Protein AF-A0A2G9SDR6-F1 (afdb_monomer_lite)

InterPro domains:
  IPR016024 Armadillo-type fold [SSF48371] (3-98)
  IPR044978 DnaJ homologue subfamily C, GRV2/DNAJC13 [PTHR36983] (2-134)

Foldseek 3Di:
DVLL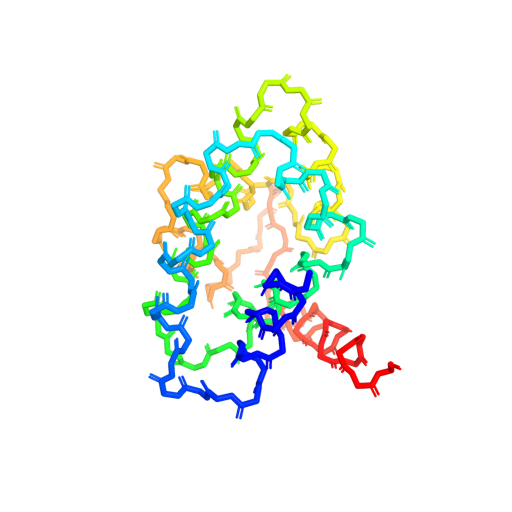VLLVCLVPPVVCLLVSLVVLQVVLVDPVSLVVCVVNVVVLSLLLQQLPDPDLSSNLSSLLSLLSSLPPPPCNVVSLVVVCVQDPSVLNVCSNVHSSVSSVVLVDQDDDPRDHHDPVSSCVSNVVSVVVVVD

Structure (mmCIF, N/CA/C/O backbone):
data_AF-A0A2G9SDR6-F1
#
_entry.id   AF-A0A2G9SDR6-F1
#
loop_
_atom_site.group_PDB
_atom_site.id
_atom_site.type_symbol
_atom_site.label_atom_id
_atom_site.label_alt_id
_atom_site.label_comp_id
_atom_site.label_asym_id
_atom_site.label_entity_id
_atom_site.label_seq_id
_atom_site.pdbx_PDB_ins_code
_atom_site.Cartn_x
_atom_site.Cartn_y
_atom_site.Cartn_z
_atom_site.occupancy
_atom_site.B_iso_or_equiv
_atom_site.auth_seq_id
_atom_site.auth_comp_id
_atom_site.auth_asym_id
_atom_site.auth_atom_id
_atom_site.pdbx_PDB_model_num
ATOM 1 N N . MET A 1 1 ? -17.972 -3.069 13.428 1.00 65.06 1 MET A N 1
ATOM 2 C CA . MET A 1 1 ? -18.818 -3.270 12.228 1.00 65.06 1 MET A CA 1
ATOM 3 C C . MET A 1 1 ? -18.386 -2.363 11.082 1.00 65.06 1 MET A C 1
ATOM 5 O O . MET A 1 1 ? -18.042 -2.897 10.042 1.00 65.06 1 MET A O 1
ATOM 9 N N . VAL A 1 2 ? -18.268 -1.045 11.295 1.00 87.44 2 VAL A N 1
ATOM 10 C CA . VAL A 1 2 ? -17.906 -0.065 10.245 1.00 87.44 2 VAL A CA 1
ATOM 11 C C . VAL A 1 2 ? -16.635 -0.422 9.461 1.00 87.44 2 VAL A C 1
ATOM 13 O O . VAL A 1 2 ? -16.666 -0.436 8.238 1.00 87.44 2 VAL A O 1
ATOM 16 N N . LEU A 1 3 ? -15.533 -0.777 10.135 1.00 91.50 3 LEU A N 1
ATOM 17 C CA . LEU A 1 3 ? -14.265 -1.066 9.452 1.00 91.50 3 LEU A CA 1
ATOM 18 C C . LEU A 1 3 ? -14.352 -2.264 8.495 1.00 91.50 3 LEU A C 1
ATOM 20 O O . LEU A 1 3 ? -13.857 -2.194 7.380 1.00 91.50 3 LEU A O 1
ATOM 24 N N . SER A 1 4 ? -15.027 -3.339 8.905 1.00 91.44 4 SER A N 1
ATOM 25 C CA . SER A 1 4 ? -15.229 -4.520 8.055 1.00 91.44 4 SER A CA 1
ATOM 26 C C . SER A 1 4 ? -16.063 -4.178 6.816 1.00 91.44 4 SER A C 1
ATOM 28 O O . SER A 1 4 ? -15.747 -4.635 5.723 1.00 91.44 4 SER A O 1
ATOM 30 N N . SER A 1 5 ? -17.084 -3.329 6.973 1.00 93.69 5 SER A N 1
ATOM 31 C CA . SER A 1 5 ? -17.889 -2.836 5.852 1.00 93.69 5 SER A CA 1
ATOM 32 C C . SER A 1 5 ? -17.064 -1.981 4.889 1.00 93.69 5 SER A C 1
ATOM 34 O O . SER A 1 5 ? -17.168 -2.173 3.685 1.00 93.69 5 SER A O 1
ATOM 36 N N . LEU A 1 6 ? -16.203 -1.090 5.394 1.00 95.69 6 LEU A N 1
ATOM 37 C CA . LEU A 1 6 ? -15.310 -0.290 4.546 1.00 95.69 6 LEU A CA 1
ATOM 38 C C . LEU A 1 6 ? -14.346 -1.174 3.743 1.00 95.69 6 LEU A C 1
ATOM 40 O O . LEU A 1 6 ? -14.197 -0.973 2.543 1.00 95.69 6 LEU A O 1
ATOM 44 N N . LEU A 1 7 ? -13.740 -2.189 4.367 1.00 94.19 7 LEU A N 1
ATOM 45 C CA . LEU A 1 7 ? -12.862 -3.129 3.659 1.00 94.19 7 LEU A CA 1
ATOM 46 C C . LEU A 1 7 ? -13.624 -3.909 2.578 1.00 94.19 7 LEU A C 1
ATOM 48 O O . LEU A 1 7 ? -13.166 -3.998 1.443 1.00 94.19 7 LEU A O 1
ATOM 52 N N . SER A 1 8 ? -14.831 -4.388 2.886 1.00 92.69 8 SER A N 1
ATOM 53 C CA . SER A 1 8 ? -15.688 -5.056 1.901 1.00 92.69 8 SER A CA 1
ATOM 54 C C . SER A 1 8 ? -16.064 -4.140 0.726 1.00 92.69 8 SER A C 1
ATOM 56 O O . SER A 1 8 ? -16.082 -4.588 -0.423 1.00 92.69 8 SER A O 1
ATOM 58 N N . LEU A 1 9 ? -16.297 -2.845 0.975 1.00 95.06 9 LEU A N 1
ATOM 59 C CA . LEU A 1 9 ? -16.585 -1.858 -0.072 1.00 95.06 9 LEU A CA 1
ATOM 60 C C . LEU A 1 9 ? -15.385 -1.581 -0.990 1.00 95.06 9 LEU A C 1
ATOM 62 O O . LEU A 1 9 ? -15.601 -1.359 -2.179 1.00 95.06 9 LEU A O 1
ATOM 66 N N . LEU A 1 10 ? -14.137 -1.641 -0.494 1.00 93.62 10 LEU A N 1
ATOM 67 C CA . LEU A 1 10 ? -12.944 -1.524 -1.357 1.00 93.62 10 LEU A CA 1
ATOM 68 C C . LEU A 1 10 ? -12.946 -2.579 -2.469 1.00 93.62 10 LEU A C 1
ATOM 70 O O . LEU A 1 10 ? -12.603 -2.286 -3.618 1.00 93.62 10 LEU A O 1
ATOM 74 N N . HIS A 1 11 ? -13.355 -3.799 -2.125 1.00 89.44 11 HIS A N 1
ATOM 75 C CA . HIS A 1 11 ? -13.417 -4.909 -3.064 1.00 89.44 11 HIS A CA 1
ATOM 76 C C . HIS A 1 11 ? -14.670 -4.838 -3.952 1.00 89.44 11 HIS A C 1
ATOM 78 O O . HIS A 1 11 ? -14.558 -4.847 -5.177 1.00 89.44 11 HIS A O 1
ATOM 84 N N . SER A 1 12 ? -15.850 -4.713 -3.338 1.00 91.38 12 SER A N 1
ATOM 85 C CA . SER A 1 12 ? -17.149 -4.883 -4.008 1.00 91.38 12 SER A CA 1
ATOM 86 C C . SER A 1 12 ? -17.652 -3.663 -4.786 1.00 91.38 12 SER A C 1
ATOM 88 O O . SER A 1 12 ? -18.476 -3.830 -5.685 1.00 91.38 12 SER A O 1
ATOM 90 N N . LEU A 1 13 ? -17.175 -2.447 -4.482 1.00 93.69 13 LEU A N 1
ATOM 91 C CA . LEU A 1 13 ? -17.678 -1.214 -5.098 1.00 93.69 13 LEU A CA 1
ATOM 92 C C . LEU A 1 13 ? -16.541 -0.332 -5.647 1.00 93.69 13 LEU A C 1
ATOM 94 O O . LEU A 1 13 ? -16.129 0.639 -5.003 1.00 93.69 13 LEU A O 1
ATOM 98 N N . PRO A 1 14 ? -16.044 -0.617 -6.871 1.00 92.88 14 PRO A N 1
ATOM 99 C CA . PRO A 1 14 ? -14.915 0.097 -7.471 1.00 92.88 14 PRO A CA 1
ATOM 100 C C . PRO A 1 14 ? -15.075 1.620 -7.530 1.00 92.88 14 PRO A C 1
ATOM 102 O O . PRO A 1 14 ? -14.112 2.349 -7.300 1.00 92.88 14 PRO A O 1
ATOM 105 N N . THR A 1 15 ? -16.293 2.105 -7.783 1.00 94.69 15 THR A N 1
ATOM 106 C CA . THR A 1 15 ? -16.610 3.539 -7.888 1.00 94.69 15 THR A CA 1
ATOM 107 C C . THR A 1 15 ? -16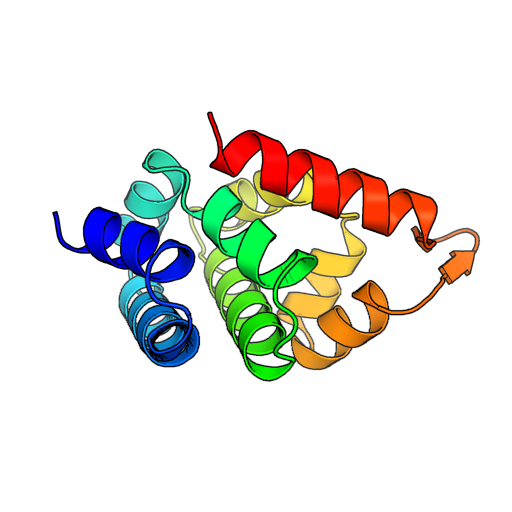.458 4.294 -6.567 1.00 94.69 15 THR A C 1
ATOM 109 O O . THR A 1 15 ? -16.298 5.510 -6.578 1.00 94.69 15 THR A O 1
ATOM 112 N N . SER A 1 16 ? -16.470 3.600 -5.425 1.00 95.62 16 SER A N 1
ATOM 113 C CA . SER A 1 16 ? -16.331 4.209 -4.097 1.00 95.62 16 SER A CA 1
ATOM 114 C C . SER A 1 16 ? -14.939 4.049 -3.485 1.00 95.62 16 SER A C 1
ATOM 116 O O . SER A 1 16 ? -14.707 4.571 -2.396 1.00 95.62 16 SER A O 1
ATOM 118 N N . ARG A 1 17 ? -13.991 3.383 -4.162 1.00 96.44 17 ARG A N 1
ATOM 119 C CA . ARG A 1 17 ? -12.654 3.083 -3.611 1.00 96.44 17 ARG A CA 1
ATOM 120 C C . ARG A 1 17 ? -11.933 4.312 -3.067 1.00 96.44 17 ARG A C 1
ATOM 122 O O . ARG A 1 17 ? -11.461 4.269 -1.938 1.00 96.44 17 ARG A O 1
ATOM 129 N N . GLN A 1 18 ? -11.906 5.417 -3.813 1.00 97.81 18 GLN A N 1
ATOM 130 C CA . GLN A 1 18 ? -11.231 6.642 -3.364 1.00 97.81 18 GLN A CA 1
ATOM 131 C C . GLN A 1 18 ? -11.866 7.230 -2.093 1.00 97.81 18 GLN A C 1
ATOM 133 O O . GLN A 1 18 ? -11.162 7.608 -1.159 1.00 97.81 18 GLN A O 1
ATOM 138 N N . LEU A 1 19 ? -13.203 7.260 -2.019 1.00 97.94 19 LEU A N 1
ATOM 139 C CA . LEU A 1 19 ? -13.926 7.745 -0.839 1.00 97.94 19 LEU A CA 1
ATOM 140 C C . LEU A 1 19 ? -13.677 6.846 0.380 1.00 97.94 19 LEU A C 1
ATOM 142 O O . LEU A 1 19 ? -13.476 7.328 1.498 1.00 97.94 19 LEU A O 1
ATOM 146 N N . VAL A 1 20 ? -13.673 5.531 0.166 1.00 98.06 20 VAL A N 1
ATOM 147 C CA . VAL A 1 20 ? -13.398 4.552 1.218 1.00 98.06 20 VAL A CA 1
ATOM 148 C C . VAL A 1 20 ? -11.957 4.683 1.715 1.00 98.06 20 VAL A C 1
ATOM 150 O O . VAL A 1 20 ? -11.749 4.731 2.925 1.00 98.06 20 VAL A O 1
ATOM 153 N N . LEU A 1 21 ? -10.975 4.818 0.818 1.00 98.38 21 LEU A N 1
ATOM 154 C CA . LEU A 1 21 ? -9.573 5.056 1.179 1.00 98.38 21 LEU A CA 1
ATOM 155 C C . LEU A 1 21 ? -9.402 6.362 1.962 1.00 98.38 21 LEU A C 1
ATOM 157 O O . LEU A 1 21 ? -8.762 6.351 3.011 1.00 98.38 21 LEU A O 1
ATOM 161 N N . ALA A 1 22 ? -10.042 7.455 1.536 1.00 98.19 22 ALA A N 1
ATOM 162 C CA . ALA A 1 22 ? -10.028 8.721 2.273 1.00 98.19 22 ALA A CA 1
ATOM 163 C C . ALA A 1 22 ? -10.623 8.576 3.688 1.00 98.19 22 ALA A C 1
ATOM 165 O O . ALA A 1 22 ? -10.083 9.098 4.667 1.00 98.19 22 ALA A O 1
ATOM 166 N N . THR A 1 23 ? -11.702 7.800 3.820 1.00 97.94 23 THR A N 1
ATOM 167 C CA . THR A 1 23 ? -12.325 7.502 5.118 1.00 97.94 23 THR A CA 1
ATOM 168 C C . THR A 1 23 ? -11.389 6.675 6.004 1.00 97.94 23 THR A C 1
ATOM 170 O O . THR A 1 23 ? -11.182 7.008 7.172 1.00 97.94 23 THR A O 1
ATOM 173 N N . LEU A 1 24 ? -10.768 5.625 5.460 1.00 97.94 24 LEU A N 1
ATOM 174 C CA . LEU A 1 24 ? -9.781 4.809 6.174 1.00 97.94 24 LEU A CA 1
ATOM 175 C C . LEU A 1 24 ? -8.562 5.641 6.598 1.00 97.94 24 LEU A C 1
ATOM 177 O O . LEU A 1 24 ? -8.086 5.504 7.726 1.00 97.94 24 LEU A O 1
ATOM 181 N N . TYR A 1 25 ? -8.097 6.556 5.750 1.00 98.19 25 TYR A N 1
ATOM 182 C CA . TYR A 1 25 ? -7.012 7.483 6.067 1.00 98.19 25 TYR A CA 1
ATOM 183 C C . TYR A 1 25 ? -7.347 8.408 7.241 1.00 98.19 25 TYR A C 1
ATOM 185 O O . TYR A 1 25 ? -6.517 8.621 8.131 1.00 98.19 25 TYR A O 1
ATOM 193 N N . ALA A 1 26 ? -8.573 8.932 7.300 1.00 97.69 26 ALA A N 1
ATOM 194 C CA . ALA A 1 26 ? -9.023 9.721 8.443 1.00 97.69 26 ALA A CA 1
ATOM 195 C C . ALA A 1 26 ? -9.063 8.872 9.729 1.00 97.69 26 ALA A C 1
ATOM 197 O O . ALA A 1 26 ? -8.506 9.268 10.758 1.00 97.69 26 ALA A O 1
ATOM 198 N N . LEU A 1 27 ? -9.652 7.673 9.657 1.00 96.25 27 LEU A N 1
ATOM 199 C CA . LEU A 1 27 ? -9.844 6.770 10.799 1.00 96.25 27 LEU A CA 1
ATOM 200 C C . LEU A 1 27 ? -8.531 6.206 11.369 1.00 96.25 27 LEU A C 1
ATOM 202 O O . LEU A 1 27 ? -8.402 6.036 12.583 1.00 96.25 27 LEU A O 1
ATOM 206 N N . THR A 1 28 ? -7.534 5.949 10.521 1.00 96.38 28 THR A N 1
ATOM 207 C CA . THR A 1 28 ? -6.210 5.444 10.933 1.00 96.38 28 THR A CA 1
ATOM 208 C C . THR A 1 28 ? -5.364 6.478 11.678 1.00 96.38 28 THR A C 1
ATOM 210 O O . THR A 1 28 ? -4.280 6.153 12.143 1.00 96.38 28 THR A O 1
ATOM 213 N N . SER A 1 29 ? -5.873 7.691 11.920 1.00 95.06 29 SER A N 1
ATOM 214 C CA . SER A 1 29 ? -5.282 8.619 12.902 1.00 95.06 29 SER A CA 1
ATOM 215 C C . SER A 1 29 ? -5.340 8.079 14.344 1.00 95.06 29 SER A C 1
ATOM 217 O O . SER A 1 29 ? -4.717 8.637 15.242 1.00 95.06 29 SER A O 1
ATOM 219 N N . SER A 1 30 ? -6.093 6.998 14.584 1.00 96.69 30 SER A N 1
ATOM 220 C CA . SER A 1 30 ? -6.144 6.284 15.858 1.00 96.69 30 SER A CA 1
ATOM 221 C C . SER A 1 30 ? -5.379 4.962 15.792 1.00 96.69 30 SER A C 1
ATOM 223 O O . SER A 1 30 ? -5.772 4.040 15.072 1.00 96.69 30 SER A O 1
ATOM 225 N N . THR A 1 31 ? -4.369 4.795 16.651 1.00 97.44 31 THR A N 1
ATOM 226 C CA . THR A 1 31 ? -3.642 3.524 16.815 1.00 97.44 31 THR A CA 1
ATOM 227 C C . THR A 1 31 ? -4.577 2.343 17.101 1.00 97.44 31 THR A C 1
ATOM 229 O O . THR A 1 31 ? -4.324 1.221 16.663 1.00 97.44 31 THR A O 1
ATOM 232 N N . LYS A 1 32 ? -5.684 2.565 17.828 1.00 96.88 32 LYS A N 1
ATOM 233 C CA . LYS A 1 32 ? -6.674 1.512 18.114 1.00 96.88 32 LYS A CA 1
ATOM 234 C C . LYS A 1 32 ? -7.329 1.008 16.826 1.00 96.88 32 LYS A C 1
ATOM 236 O O . LYS A 1 32 ? -7.478 -0.200 16.665 1.00 96.88 32 LYS A O 1
ATOM 241 N N . ILE A 1 33 ? -7.660 1.918 15.908 1.00 97.06 33 ILE A N 1
ATOM 242 C CA . ILE A 1 33 ? -8.209 1.563 14.597 1.00 97.06 33 ILE A CA 1
ATOM 243 C C . ILE A 1 33 ? -7.171 0.827 13.755 1.00 97.06 33 ILE A C 1
ATOM 245 O O . ILE A 1 33 ? -7.512 -0.186 13.156 1.00 97.06 33 ILE A O 1
ATOM 249 N N . ILE A 1 34 ? -5.905 1.259 13.758 1.00 97.88 34 ILE A N 1
ATOM 250 C CA . ILE A 1 34 ? -4.831 0.537 13.054 1.00 97.88 34 ILE A CA 1
ATOM 251 C C . ILE A 1 34 ? -4.723 -0.904 13.576 1.00 97.88 34 ILE A C 1
ATOM 253 O O . ILE A 1 34 ? -4.686 -1.843 12.782 1.00 97.88 34 ILE A O 1
ATOM 257 N N . LYS A 1 35 ? -4.735 -1.114 14.902 1.00 97.06 35 LYS A N 1
ATOM 258 C CA . LYS A 1 35 ? -4.725 -2.464 15.501 1.00 97.06 35 LYS A CA 1
ATOM 259 C C . LYS A 1 35 ? -5.913 -3.310 15.043 1.00 97.06 35 LYS A C 1
ATOM 261 O O . LYS A 1 35 ? -5.720 -4.470 14.689 1.00 97.06 35 LYS A O 1
ATOM 266 N N . GLU A 1 36 ? -7.119 -2.744 15.054 1.00 96.75 36 GLU A N 1
ATOM 267 C CA . GLU A 1 36 ? -8.325 -3.444 14.599 1.00 96.75 36 GLU A CA 1
ATOM 268 C C . GLU A 1 36 ? -8.249 -3.775 13.100 1.00 96.75 36 GLU A C 1
ATOM 270 O O . GLU A 1 36 ? -8.568 -4.894 12.709 1.00 96.75 36 GLU A O 1
ATOM 275 N N . ALA A 1 37 ? -7.772 -2.843 12.270 1.00 96.44 37 ALA A N 1
ATOM 276 C CA . ALA A 1 37 ? -7.583 -3.037 10.833 1.00 96.44 37 ALA A CA 1
ATOM 277 C C . ALA A 1 37 ? -6.621 -4.193 10.550 1.00 96.44 37 ALA A C 1
ATOM 279 O O . ALA A 1 37 ? -6.935 -5.089 9.768 1.00 96.44 37 ALA A O 1
ATOM 280 N N . MET A 1 38 ? -5.485 -4.218 11.250 1.00 96.12 38 MET A N 1
ATOM 281 C CA . MET A 1 38 ? -4.507 -5.303 11.166 1.00 96.12 38 MET A CA 1
ATOM 282 C C . MET A 1 38 ? -5.122 -6.655 11.539 1.00 96.12 38 MET A C 1
ATOM 284 O O . MET A 1 38 ? -4.908 -7.637 10.835 1.00 96.12 38 MET A O 1
ATOM 288 N N . ALA A 1 39 ? -5.911 -6.710 12.617 1.00 95.38 39 ALA A N 1
ATOM 289 C CA . ALA A 1 39 ? -6.585 -7.936 13.050 1.00 95.38 39 ALA A CA 1
ATOM 290 C C . ALA A 1 39 ? -7.654 -8.426 12.057 1.00 95.38 39 ALA A C 1
ATOM 292 O O . ALA A 1 39 ? -7.990 -9.605 12.055 1.00 95.38 39 ALA A O 1
ATOM 293 N N . LYS A 1 40 ? -8.174 -7.533 11.210 1.00 94.19 40 LYS A N 1
ATOM 294 C CA . LYS A 1 40 ? -9.189 -7.823 10.187 1.00 94.19 40 LYS A CA 1
ATOM 295 C C . LYS A 1 40 ? -8.614 -8.071 8.794 1.00 94.19 40 LYS A C 1
ATOM 297 O O . LYS A 1 40 ? -9.370 -8.093 7.830 1.00 94.19 40 LYS A O 1
ATOM 302 N N . GLY A 1 41 ? -7.294 -8.204 8.672 1.00 93.62 41 GLY A N 1
ATOM 303 C CA . GLY A 1 41 ? -6.646 -8.454 7.384 1.00 93.62 41 GLY A CA 1
ATOM 304 C C . GLY A 1 41 ? -6.649 -7.251 6.437 1.00 93.62 41 GLY A C 1
ATOM 305 O O . GLY A 1 41 ? -6.435 -7.430 5.243 1.00 93.62 41 GLY A O 1
ATOM 306 N N . ALA A 1 42 ? -6.844 -6.023 6.938 1.00 96.44 42 ALA A N 1
ATOM 307 C CA . ALA A 1 42 ? -6.944 -4.821 6.102 1.00 96.44 42 ALA A CA 1
ATOM 308 C C . ALA A 1 42 ? -5.761 -4.636 5.140 1.00 96.44 42 ALA A C 1
ATOM 310 O O . ALA A 1 42 ? -5.947 -4.121 4.044 1.00 96.44 42 ALA A O 1
ATOM 311 N N . LEU A 1 43 ? -4.553 -5.068 5.523 1.00 97.12 43 LEU A N 1
ATOM 312 C CA . LEU A 1 43 ? -3.385 -4.948 4.652 1.00 97.12 43 LEU A CA 1
ATOM 313 C C . LEU A 1 43 ? -3.526 -5.733 3.348 1.00 97.12 43 LEU A C 1
ATOM 315 O O . LEU A 1 43 ? -2.993 -5.270 2.355 1.00 97.12 43 LEU A O 1
ATOM 319 N N . ILE A 1 44 ? -4.244 -6.860 3.319 1.00 96.44 44 ILE A N 1
ATOM 320 C CA . ILE A 1 44 ? -4.442 -7.628 2.079 1.00 96.44 44 ILE A CA 1
ATOM 321 C C . ILE A 1 44 ? -5.354 -6.857 1.119 1.00 96.44 44 ILE A C 1
ATOM 323 O O . ILE A 1 44 ? -5.002 -6.671 -0.041 1.00 96.44 44 ILE A O 1
ATOM 327 N N . TYR A 1 45 ? -6.450 -6.287 1.632 1.00 96.81 45 TYR A N 1
ATOM 328 C CA . TYR A 1 45 ? -7.340 -5.412 0.860 1.00 96.81 45 TYR A CA 1
ATOM 329 C C . TYR A 1 45 ? -6.587 -4.211 0.282 1.00 96.81 45 TYR A C 1
ATOM 331 O O . TYR A 1 45 ? -6.758 -3.861 -0.882 1.00 96.81 45 TYR A O 1
ATOM 339 N N . LEU A 1 46 ? -5.747 -3.570 1.096 1.00 98.00 46 LEU A N 1
ATOM 340 C CA . LEU A 1 46 ? -4.951 -2.427 0.658 1.00 98.00 46 LEU A CA 1
ATOM 341 C C . LEU A 1 46 ? -3.839 -2.849 -0.313 1.00 98.00 46 LEU A C 1
ATOM 34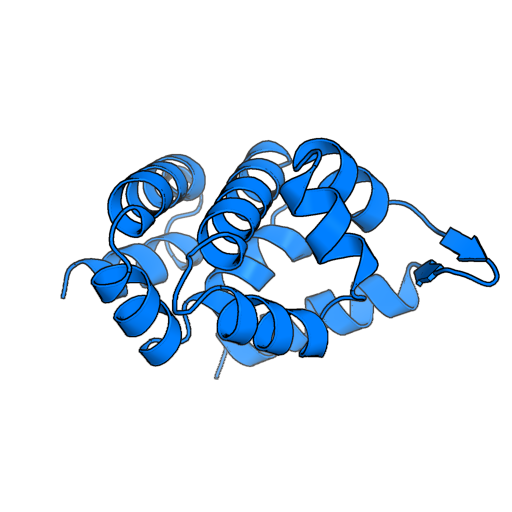3 O O . LEU A 1 46 ? -3.606 -2.169 -1.304 1.00 98.00 46 LEU A O 1
ATOM 347 N N . LEU A 1 47 ? -3.177 -3.986 -0.099 1.00 98.06 47 LEU A N 1
ATOM 348 C CA . LEU A 1 47 ? -2.182 -4.498 -1.043 1.00 98.06 47 LEU A CA 1
ATOM 349 C C . LEU A 1 47 ? -2.823 -4.776 -2.404 1.00 98.06 47 LEU A C 1
ATOM 351 O O . LEU A 1 47 ? -2.224 -4.439 -3.419 1.00 98.06 47 LEU A O 1
ATOM 355 N N . ASP A 1 48 ? -4.056 -5.290 -2.443 1.00 97.50 48 ASP A N 1
ATOM 356 C CA . ASP A 1 48 ? -4.796 -5.439 -3.697 1.00 97.50 48 ASP A CA 1
ATOM 357 C C . ASP A 1 48 ? -5.060 -4.063 -4.335 1.00 97.50 48 ASP A C 1
ATOM 359 O O . ASP A 1 48 ? -4.781 -3.842 -5.509 1.00 97.50 48 ASP A O 1
ATOM 363 N N . MET A 1 49 ? -5.482 -3.055 -3.570 1.00 97.88 49 MET A N 1
ATOM 364 C CA . MET A 1 49 ? -5.654 -1.710 -4.140 1.00 97.88 49 MET A CA 1
ATOM 365 C C . MET A 1 49 ? -4.347 -1.126 -4.703 1.00 97.88 49 MET A C 1
ATOM 367 O O . MET A 1 49 ? -4.373 -0.498 -5.760 1.00 97.88 49 MET A O 1
ATOM 371 N N . PHE A 1 50 ? -3.205 -1.357 -4.054 1.00 98.38 50 PHE A N 1
ATOM 372 C CA . PHE A 1 50 ? -1.906 -0.869 -4.519 1.00 98.38 50 PHE A CA 1
ATOM 373 C C . PHE A 1 50 ? -1.390 -1.641 -5.746 1.00 98.38 50 PHE A C 1
ATOM 375 O O . PHE A 1 50 ? -1.077 -1.041 -6.777 1.00 98.38 50 PHE A O 1
ATOM 382 N N . CYS A 1 51 ? -1.344 -2.973 -5.674 1.00 97.38 51 CYS A N 1
ATOM 383 C CA . CYS A 1 51 ? -0.760 -3.819 -6.716 1.00 97.38 51 CYS A CA 1
ATOM 384 C C . CYS A 1 51 ? -1.666 -3.964 -7.944 1.00 97.38 51 CYS A C 1
ATOM 386 O O . CYS A 1 51 ? -1.189 -4.027 -9.077 1.00 97.38 51 CYS A O 1
ATOM 388 N N . ASN A 1 52 ? -2.981 -3.967 -7.737 1.00 96.56 52 ASN A N 1
ATOM 389 C CA . ASN A 1 52 ? -3.934 -4.524 -8.690 1.00 96.56 52 ASN A CA 1
ATOM 390 C C . ASN A 1 52 ? -4.982 -3.531 -9.216 1.00 96.56 52 ASN A C 1
ATOM 392 O O . ASN A 1 52 ? -5.664 -3.840 -10.196 1.00 96.56 52 ASN A O 1
ATOM 396 N N . SER A 1 53 ? -5.127 -2.348 -8.614 1.00 96.19 53 SER A N 1
ATOM 397 C CA . SER A 1 53 ? -6.027 -1.311 -9.136 1.00 96.19 53 SER A CA 1
ATOM 398 C C . SER A 1 53 ? -5.508 -0.738 -10.450 1.00 96.19 53 SER A C 1
ATOM 400 O O . SER A 1 53 ? -4.391 -0.258 -10.503 1.00 96.19 53 SER A O 1
ATOM 402 N N . THR A 1 54 ? -6.333 -0.647 -11.490 1.00 93.12 54 THR A N 1
ATOM 403 C CA . THR A 1 54 ? -5.958 0.051 -12.736 1.00 93.12 54 THR A CA 1
ATOM 404 C C . THR A 1 54 ? -6.019 1.577 -12.625 1.00 93.12 54 THR A C 1
ATOM 406 O O . THR A 1 54 ? -5.585 2.273 -13.538 1.00 93.12 54 THR A O 1
ATOM 409 N N . HIS A 1 55 ? -6.555 2.115 -11.525 1.00 95.38 55 HIS A N 1
ATOM 410 C CA . HIS A 1 55 ? -6.701 3.552 -11.320 1.00 95.38 55 HIS A CA 1
ATOM 411 C C . HIS A 1 55 ? -5.501 4.114 -10.530 1.00 95.38 55 HIS A C 1
ATOM 413 O O . HIS A 1 55 ? -5.391 3.797 -9.340 1.00 95.38 55 HIS A O 1
ATOM 419 N N . PRO A 1 56 ? -4.669 5.007 -11.110 1.00 93.62 56 PRO A N 1
ATOM 420 C CA . PRO A 1 56 ? -3.456 5.522 -10.460 1.00 93.62 56 PRO A CA 1
ATOM 421 C C . PRO A 1 56 ? -3.725 6.164 -9.095 1.00 93.62 56 PRO A C 1
ATOM 423 O O . PRO A 1 56 ? -3.131 5.769 -8.099 1.00 93.62 56 PRO A O 1
ATOM 426 N N . GLN A 1 57 ? -4.732 7.043 -9.013 1.00 96.38 57 GLN A N 1
ATOM 427 C CA . GLN A 1 57 ? -5.123 7.694 -7.754 1.00 96.38 57 GLN A CA 1
ATOM 428 C C . GLN A 1 57 ? -5.439 6.715 -6.612 1.00 96.38 57 GLN A C 1
ATOM 430 O O . GLN A 1 57 ? -5.112 6.987 -5.462 1.00 96.38 57 GLN A O 1
ATOM 435 N N . VAL A 1 58 ? -6.062 5.569 -6.911 1.00 98.19 58 VAL A N 1
ATOM 436 C CA . VAL A 1 58 ? -6.364 4.545 -5.897 1.00 98.19 58 VAL A CA 1
ATOM 437 C C . VAL A 1 58 ? -5.068 3.934 -5.364 1.00 98.19 58 VAL A C 1
ATOM 439 O O . VAL A 1 58 ? -4.951 3.733 -4.155 1.00 98.19 58 VAL A O 1
ATOM 442 N N . ARG A 1 59 ? -4.074 3.688 -6.231 1.00 98.19 59 ARG A N 1
ATOM 443 C CA . ARG A 1 59 ? -2.757 3.199 -5.799 1.00 98.19 59 ARG A CA 1
ATOM 444 C C . ARG A 1 59 ? -2.055 4.237 -4.921 1.00 98.19 59 ARG A C 1
ATOM 446 O O . ARG A 1 59 ? -1.616 3.890 -3.828 1.00 98.19 59 ARG A O 1
ATOM 453 N N . THR A 1 60 ? -2.031 5.504 -5.340 1.00 98.31 60 THR A N 1
ATOM 454 C CA . THR A 1 60 ? -1.384 6.599 -4.596 1.00 98.31 60 THR A CA 1
ATOM 455 C C . THR A 1 60 ? -2.019 6.812 -3.221 1.00 98.31 60 THR A C 1
ATOM 457 O O . THR A 1 60 ? -1.314 6.804 -2.216 1.00 98.31 60 THR A O 1
ATOM 460 N N . GLN A 1 61 ? -3.351 6.883 -3.131 1.00 98.62 61 GLN A N 1
ATOM 461 C CA . GLN A 1 61 ? -4.056 6.992 -1.842 1.00 98.62 61 GLN A CA 1
ATOM 462 C C . GLN A 1 61 ? -3.816 5.782 -0.933 1.00 98.62 61 GLN A C 1
ATOM 464 O O . GLN A 1 61 ? -3.803 5.893 0.294 1.00 98.62 61 GLN A O 1
ATOM 469 N N . THR A 1 62 ? -3.622 4.604 -1.524 1.00 98.69 62 THR A N 1
ATOM 470 C CA . THR A 1 62 ? -3.283 3.413 -0.750 1.00 98.69 62 THR A CA 1
ATOM 471 C C . THR A 1 62 ? -1.852 3.479 -0.213 1.00 98.69 62 THR A C 1
ATOM 473 O O . THR A 1 62 ? -1.627 3.152 0.952 1.00 98.69 62 THR A O 1
ATOM 476 N N . ALA A 1 63 ? -0.900 3.967 -1.012 1.00 98.69 63 ALA A N 1
ATOM 477 C CA . ALA A 1 63 ? 0.466 4.238 -0.568 1.00 98.69 63 ALA A CA 1
ATOM 478 C C . ALA A 1 63 ? 0.511 5.288 0.559 1.00 98.69 63 ALA A C 1
ATOM 480 O O . ALA A 1 63 ? 1.199 5.079 1.558 1.00 98.69 63 ALA A O 1
ATOM 481 N N . GLU A 1 64 ? -0.284 6.360 0.467 1.00 98.56 64 GLU A N 1
ATOM 482 C CA . GLU A 1 64 ? -0.458 7.353 1.541 1.00 98.56 64 GLU A CA 1
ATOM 483 C C . GLU A 1 64 ? -0.977 6.710 2.834 1.00 98.56 64 GLU A C 1
ATOM 485 O O . GLU A 1 64 ? -0.485 6.982 3.934 1.00 98.56 64 GLU A O 1
ATOM 490 N N . LEU A 1 65 ? -1.965 5.821 2.714 1.00 98.62 65 LEU A N 1
ATOM 491 C CA . LEU A 1 65 ? -2.509 5.090 3.852 1.00 98.62 65 LEU A CA 1
ATOM 492 C C . LEU A 1 65 ? -1.464 4.163 4.485 1.00 98.62 65 LEU A C 1
ATOM 494 O O . LEU A 1 65 ? -1.346 4.132 5.712 1.00 98.62 65 LEU A O 1
ATOM 498 N N . PHE A 1 66 ? -0.660 3.460 3.683 1.00 98.62 66 PHE A N 1
ATOM 499 C CA . PHE A 1 66 ? 0.455 2.667 4.198 1.00 98.62 66 PHE A CA 1
ATOM 500 C C . PHE A 1 66 ? 1.481 3.531 4.924 1.00 98.62 66 PHE A C 1
ATOM 502 O O . PHE A 1 66 ? 1.827 3.211 6.061 1.00 98.62 66 PHE A O 1
ATOM 509 N N . ALA A 1 67 ? 1.909 4.646 4.332 1.00 98.44 67 ALA A N 1
ATOM 510 C CA . ALA A 1 67 ? 2.834 5.590 4.955 1.00 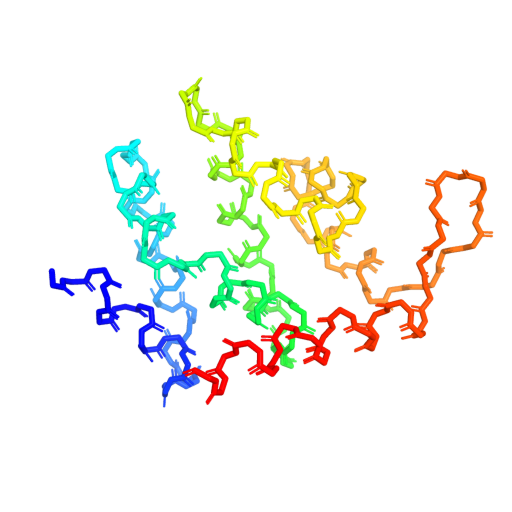98.44 67 ALA A CA 1
ATOM 511 C C . ALA A 1 67 ? 2.336 6.052 6.332 1.00 98.44 67 ALA A C 1
ATOM 513 O O . ALA A 1 67 ? 3.066 6.005 7.328 1.00 98.44 67 ALA A O 1
ATOM 514 N N . LYS A 1 68 ? 1.054 6.417 6.422 1.00 98.25 68 LYS A N 1
ATOM 515 C CA . LYS A 1 68 ? 0.416 6.805 7.683 1.00 98.25 68 LYS A CA 1
ATOM 516 C C . LYS A 1 68 ? 0.386 5.671 8.708 1.00 98.25 68 LYS A C 1
ATOM 518 O O . LYS A 1 68 ? 0.661 5.895 9.883 1.00 98.25 68 LYS A O 1
ATOM 523 N N . MET A 1 69 ? 0.075 4.447 8.287 1.00 98.38 69 MET A N 1
ATOM 524 C CA . MET A 1 69 ? 0.044 3.299 9.196 1.00 98.38 69 MET A CA 1
ATOM 525 C C . MET A 1 69 ? 1.447 2.891 9.670 1.00 98.38 69 MET A C 1
ATOM 527 O O . MET A 1 69 ? 1.608 2.538 10.835 1.00 98.38 69 MET A O 1
ATOM 531 N N . ILE A 1 70 ? 2.461 2.956 8.800 1.00 98.06 70 ILE A N 1
ATOM 532 C CA . ILE A 1 70 ? 3.869 2.642 9.107 1.00 98.06 70 ILE A CA 1
ATOM 533 C C . ILE A 1 70 ? 4.478 3.667 10.075 1.00 98.06 70 ILE A C 1
ATOM 535 O O . ILE A 1 70 ? 5.353 3.317 10.865 1.00 98.06 70 ILE A O 1
ATOM 539 N N . THR A 1 71 ? 4.017 4.918 10.040 1.00 97.31 71 THR A N 1
ATOM 540 C CA . THR A 1 71 ? 4.503 5.995 10.919 1.00 97.31 71 THR A CA 1
ATOM 541 C C . THR A 1 71 ? 3.818 6.030 12.290 1.00 97.31 71 THR A C 1
ATOM 543 O O . THR A 1 71 ? 4.221 6.810 13.156 1.0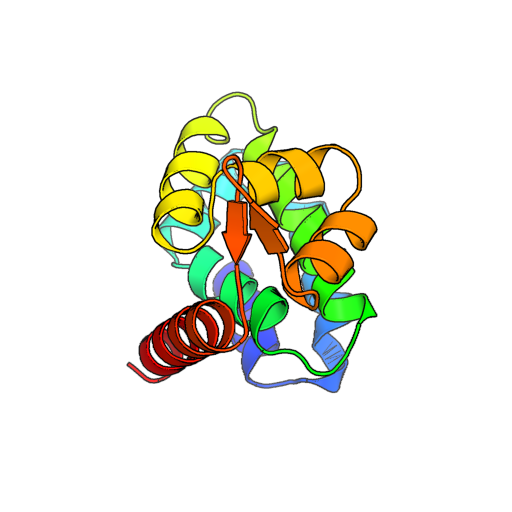0 97.31 71 THR A O 1
ATOM 546 N N . ASP A 1 72 ? 2.829 5.161 12.544 1.00 98.06 72 ASP A N 1
ATOM 547 C CA . ASP A 1 72 ? 2.239 5.015 13.877 1.00 98.06 72 ASP A CA 1
ATOM 548 C C . ASP A 1 72 ? 3.290 4.558 14.903 1.00 98.06 72 ASP A C 1
ATOM 550 O O . ASP A 1 72 ? 3.976 3.550 14.726 1.00 98.06 72 ASP A O 1
ATOM 554 N N . LYS A 1 73 ? 3.382 5.277 16.027 1.00 96.75 73 LYS A N 1
ATOM 555 C CA . LYS A 1 73 ? 4.441 5.083 17.031 1.00 96.75 73 LYS A CA 1
ATOM 556 C C . LYS A 1 73 ? 4.451 3.699 17.681 1.00 96.75 73 LYS A C 1
ATOM 558 O O . LYS A 1 73 ? 5.501 3.261 18.141 1.00 96.75 73 LYS A O 1
ATOM 563 N N . LEU A 1 74 ? 3.298 3.038 17.791 1.00 96.81 74 LEU A N 1
ATOM 564 C CA . LEU A 1 74 ? 3.171 1.784 18.538 1.00 96.81 74 LEU A CA 1
ATOM 565 C C . LEU A 1 74 ? 3.086 0.569 17.617 1.00 96.81 74 LEU A C 1
ATOM 567 O O . LEU A 1 74 ? 3.567 -0.505 17.969 1.00 96.81 74 LEU A O 1
ATOM 571 N N . ILE A 1 75 ? 2.431 0.714 16.467 1.00 97.38 75 ILE A N 1
ATOM 572 C CA . ILE A 1 75 ? 2.071 -0.401 15.585 1.00 97.38 75 ILE A CA 1
ATOM 573 C C . ILE A 1 75 ? 2.724 -0.278 14.214 1.00 97.38 75 ILE A C 1
ATOM 575 O O . ILE A 1 75 ? 2.824 -1.286 13.517 1.00 97.38 75 ILE A O 1
ATOM 579 N N . GLY A 1 76 ? 3.274 0.886 13.873 1.00 97.88 76 GLY A N 1
ATOM 580 C CA . GLY A 1 76 ? 4.006 1.129 12.635 1.00 97.88 76 GLY A CA 1
ATOM 581 C C . GLY A 1 76 ? 5.085 0.092 12.317 1.00 97.88 76 GLY A C 1
ATOM 582 O O . GLY A 1 76 ? 5.042 -0.486 11.228 1.00 97.88 76 GLY A O 1
ATOM 583 N N . PRO A 1 77 ? 5.976 -0.277 13.262 1.00 97.88 77 PRO A N 1
ATOM 584 C CA . PRO A 1 77 ? 6.959 -1.337 13.029 1.00 97.88 77 PRO A CA 1
ATOM 585 C C . PRO A 1 77 ? 6.324 -2.682 12.644 1.00 97.88 77 PRO A C 1
ATOM 587 O O . PRO A 1 77 ? 6.821 -3.380 11.761 1.00 97.88 77 PRO A O 1
ATOM 590 N N . LYS A 1 78 ? 5.183 -3.033 13.253 1.00 97.94 78 LYS A N 1
ATOM 591 C CA . LYS A 1 78 ? 4.445 -4.266 12.939 1.00 97.94 78 LYS A CA 1
ATOM 592 C C . LYS A 1 78 ? 3.786 -4.198 11.559 1.00 97.94 78 LYS A C 1
ATOM 594 O O . LYS A 1 78 ? 3.793 -5.201 10.849 1.00 97.94 78 LYS A O 1
ATOM 599 N N . VAL A 1 79 ? 3.238 -3.041 11.178 1.00 98.44 79 VAL A N 1
ATOM 600 C CA . VAL A 1 79 ? 2.690 -2.803 9.830 1.00 98.44 79 VAL A CA 1
ATOM 601 C C . VAL A 1 79 ? 3.796 -2.956 8.786 1.00 98.44 79 VAL A C 1
ATOM 603 O O . VAL A 1 79 ? 3.627 -3.717 7.838 1.00 98.44 79 VAL A O 1
ATOM 606 N N . ARG A 1 80 ? 4.954 -2.315 9.001 1.00 98.25 80 ARG A N 1
ATOM 607 C CA . ARG A 1 80 ? 6.107 -2.384 8.090 1.00 98.25 80 ARG A CA 1
ATOM 608 C C . ARG A 1 80 ? 6.568 -3.823 7.876 1.00 98.25 80 ARG A C 1
ATOM 610 O O . ARG A 1 80 ? 6.677 -4.258 6.737 1.00 98.25 80 ARG A O 1
ATOM 617 N N . ILE A 1 81 ? 6.776 -4.581 8.956 1.00 98.25 81 ILE A N 1
ATOM 618 C CA . ILE A 1 81 ? 7.184 -5.994 8.871 1.00 98.25 81 ILE A CA 1
ATOM 619 C C . ILE A 1 81 ? 6.148 -6.824 8.104 1.00 98.25 81 ILE A C 1
ATOM 621 O O . ILE A 1 81 ? 6.524 -7.703 7.336 1.00 98.25 81 ILE A O 1
ATOM 625 N N . ALA A 1 82 ? 4.852 -6.563 8.297 1.00 98.12 82 ALA A N 1
ATOM 626 C CA . ALA A 1 82 ? 3.802 -7.278 7.579 1.00 98.12 82 ALA A CA 1
ATOM 627 C C . ALA A 1 82 ? 3.819 -6.976 6.072 1.00 98.12 82 ALA A C 1
ATOM 629 O O . ALA A 1 82 ? 3.737 -7.909 5.279 1.00 98.12 82 ALA A O 1
ATOM 630 N N . LEU A 1 83 ? 3.987 -5.710 5.678 1.00 98.25 83 LEU A N 1
ATOM 631 C CA . LEU A 1 83 ? 4.090 -5.308 4.269 1.00 98.25 83 LEU A CA 1
ATOM 632 C C . LEU A 1 83 ? 5.371 -5.824 3.605 1.00 98.25 83 LEU A C 1
ATOM 634 O O . LEU A 1 83 ? 5.340 -6.234 2.447 1.00 98.25 83 LEU A O 1
ATOM 638 N N . MET A 1 84 ? 6.475 -5.892 4.353 1.00 97.88 84 MET A N 1
ATOM 639 C CA . MET A 1 84 ? 7.753 -6.427 3.868 1.00 97.88 84 MET A CA 1
ATOM 640 C C . MET A 1 84 ? 7.720 -7.921 3.518 1.00 97.88 84 MET A C 1
ATOM 642 O O . MET A 1 84 ? 8.654 -8.426 2.903 1.00 97.88 84 MET A O 1
ATOM 646 N N . LYS A 1 85 ? 6.652 -8.638 3.886 1.00 96.94 85 LYS A N 1
ATOM 647 C CA . LYS A 1 85 ? 6.418 -10.011 3.415 1.00 96.94 85 LYS A CA 1
ATOM 648 C C . LYS A 1 85 ? 5.979 -10.070 1.950 1.00 96.94 85 LYS A C 1
ATOM 650 O O . LYS A 1 85 ? 6.068 -11.135 1.352 1.00 96.94 85 LYS A O 1
ATOM 655 N N . PHE A 1 86 ? 5.503 -8.953 1.398 1.00 97.62 86 PHE A N 1
ATOM 656 C CA . PHE A 1 86 ? 4.978 -8.848 0.035 1.00 97.62 86 PHE A CA 1
ATOM 657 C C . PHE A 1 86 ? 5.837 -7.949 -0.852 1.00 97.62 86 PHE A C 1
ATOM 659 O O . PHE A 1 86 ? 6.033 -8.252 -2.023 1.00 97.62 86 PHE A O 1
ATOM 666 N N . LEU A 1 87 ? 6.354 -6.850 -0.304 1.00 97.44 87 LEU A N 1
ATOM 667 C CA . LEU A 1 87 ? 7.095 -5.837 -1.052 1.00 97.44 87 LEU A CA 1
ATOM 668 C C . LEU A 1 87 ? 8.484 -5.609 -0.433 1.00 97.44 87 LEU A C 1
ATOM 670 O O . LEU A 1 87 ? 8.601 -5.579 0.793 1.00 97.44 87 LEU A O 1
ATOM 674 N N . PRO A 1 88 ? 9.539 -5.390 -1.239 1.00 97.06 88 PRO A N 1
ATOM 675 C CA . PRO A 1 88 ? 10.852 -4.980 -0.741 1.00 97.06 88 PRO A CA 1
ATOM 676 C C . PRO A 1 88 ? 10.793 -3.755 0.185 1.00 97.06 88 PRO A C 1
ATOM 678 O O . PRO A 1 88 ? 9.962 -2.866 0.010 1.00 97.06 88 PRO A O 1
ATOM 681 N N . GLY A 1 89 ? 11.714 -3.670 1.152 1.00 95.94 89 GLY A N 1
ATOM 682 C CA . GLY A 1 89 ? 11.740 -2.585 2.146 1.00 95.94 89 GLY A CA 1
ATOM 683 C C . GLY A 1 89 ? 11.782 -1.176 1.540 1.00 95.94 89 GLY A C 1
ATOM 684 O O . GLY A 1 89 ? 11.139 -0.279 2.080 1.00 95.94 89 GLY A O 1
ATOM 685 N N . VAL A 1 90 ? 12.436 -1.027 0.381 1.00 95.62 90 VAL A N 1
ATOM 686 C CA . VAL A 1 90 ? 12.521 0.221 -0.399 1.00 95.62 90 VAL A CA 1
ATOM 687 C C . VAL A 1 90 ? 11.139 0.816 -0.685 1.00 95.62 90 VAL A C 1
ATOM 689 O O . VAL A 1 90 ? 10.983 2.031 -0.649 1.00 95.62 90 VAL A O 1
ATOM 692 N N . PHE A 1 91 ? 10.109 -0.014 -0.886 1.00 97.38 91 PHE A N 1
ATOM 693 C CA . PHE A 1 91 ? 8.743 0.477 -1.083 1.00 97.38 91 PHE A CA 1
ATOM 694 C C . PHE A 1 91 ? 8.191 1.182 0.151 1.00 97.38 91 PHE A C 1
ATOM 696 O O . PHE A 1 91 ? 7.507 2.185 0.010 1.00 97.38 91 PHE A O 1
ATOM 703 N N . MET A 1 92 ? 8.496 0.700 1.357 1.00 97.12 92 MET A N 1
ATOM 704 C CA . MET A 1 92 ? 8.009 1.323 2.594 1.00 97.12 92 MET A CA 1
ATOM 705 C C . MET A 1 92 ? 8.629 2.701 2.796 1.00 97.12 92 MET A C 1
ATOM 707 O O . MET A 1 92 ? 7.963 3.622 3.265 1.00 97.12 92 MET A O 1
ATOM 711 N N . ASP A 1 93 ? 9.904 2.821 2.438 1.00 96.19 93 ASP A N 1
ATOM 712 C CA . ASP A 1 93 ? 10.650 4.067 2.542 1.00 96.19 93 ASP A CA 1
ATOM 713 C C . ASP A 1 93 ? 10.161 5.051 1.463 1.00 96.19 93 ASP A C 1
ATOM 715 O O . ASP A 1 93 ? 9.790 6.177 1.788 1.00 96.19 93 ASP A O 1
ATOM 719 N N . ALA A 1 94 ? 9.985 4.583 0.221 1.00 97.00 94 ALA A N 1
ATOM 720 C CA . ALA A 1 94 ? 9.386 5.365 -0.857 1.00 97.00 94 ALA A CA 1
ATOM 721 C C . ALA A 1 94 ? 7.960 5.828 -0.524 1.00 97.00 94 ALA A C 1
ATOM 723 O O . ALA A 1 94 ? 7.656 6.997 -0.708 1.00 97.00 94 ALA A O 1
ATOM 724 N N . MET A 1 95 ? 7.091 4.961 0.010 1.00 97.62 95 MET A N 1
ATOM 725 C CA . MET A 1 95 ? 5.727 5.334 0.411 1.00 97.62 95 MET A CA 1
ATOM 726 C C . MET A 1 95 ? 5.733 6.429 1.478 1.00 97.62 95 MET A C 1
ATOM 728 O O . MET A 1 95 ? 4.933 7.357 1.408 1.00 97.62 95 MET A O 1
ATOM 732 N N . ARG A 1 96 ? 6.625 6.326 2.470 1.00 96.62 96 ARG A N 1
ATOM 733 C CA . ARG A 1 96 ? 6.744 7.319 3.543 1.00 96.62 96 ARG A CA 1
ATOM 734 C C . ARG A 1 96 ? 7.206 8.677 3.018 1.00 96.62 96 ARG A C 1
ATOM 736 O O . ARG A 1 96 ? 6.712 9.695 3.496 1.00 96.62 96 ARG A O 1
ATOM 743 N N . ASP A 1 97 ? 8.148 8.675 2.083 1.00 97.00 97 ASP A N 1
ATOM 744 C CA . ASP A 1 97 ? 8.801 9.893 1.611 1.00 97.00 97 ASP A CA 1
ATOM 745 C C . ASP A 1 97 ? 8.005 10.550 0.461 1.00 97.00 97 ASP A C 1
ATOM 747 O O . ASP A 1 97 ? 7.750 11.753 0.492 1.00 97.00 97 ASP A O 1
ATOM 751 N N . ASN A 1 98 ? 7.565 9.764 -0.529 1.00 97.38 98 ASN A N 1
ATOM 752 C CA . ASN A 1 98 ? 6.687 10.181 -1.625 1.00 97.38 98 ASN A CA 1
ATOM 753 C C . ASN A 1 98 ? 5.808 9.001 -2.130 1.00 97.38 98 ASN A C 1
ATOM 755 O O . ASN A 1 98 ? 6.263 8.180 -2.938 1.00 97.38 98 ASN A O 1
ATOM 759 N N . PRO A 1 99 ? 4.524 8.939 -1.723 1.00 97.25 99 PRO A N 1
ATOM 760 C CA . PRO A 1 99 ? 3.584 7.898 -2.141 1.00 97.25 99 PRO A CA 1
ATOM 761 C C . PRO A 1 99 ? 3.466 7.709 -3.656 1.00 97.25 99 PRO A C 1
ATOM 763 O O . PRO A 1 99 ? 3.400 6.575 -4.126 1.00 97.25 99 PRO A O 1
ATOM 766 N N . GLU A 1 100 ? 3.479 8.787 -4.433 1.00 96.50 100 GLU A N 1
ATOM 767 C CA . GLU A 1 100 ? 3.346 8.734 -5.892 1.00 96.50 100 GLU A CA 1
ATOM 768 C C . GLU A 1 100 ? 4.603 8.142 -6.542 1.00 96.50 100 GLU A C 1
ATOM 770 O O . GLU A 1 100 ? 4.517 7.260 -7.397 1.00 96.50 100 GLU A O 1
ATOM 775 N N . ALA A 1 101 ? 5.787 8.509 -6.041 1.00 94.75 101 ALA A N 1
ATOM 776 C CA . ALA A 1 101 ? 7.040 7.884 -6.460 1.00 94.75 101 ALA A CA 1
ATOM 777 C C . ALA A 1 101 ? 7.056 6.374 -6.167 1.00 94.75 101 ALA A C 1
ATOM 779 O O . ALA A 1 101 ? 7.565 5.602 -6.975 1.00 94.75 101 ALA A O 1
ATOM 780 N N . SER A 1 102 ? 6.455 5.927 -5.058 1.00 97.06 102 SER A N 1
ATOM 781 C CA . SER A 1 102 ? 6.346 4.493 -4.751 1.00 97.06 102 SER A CA 1
ATOM 782 C C . SER A 1 102 ? 5.504 3.721 -5.776 1.00 97.06 102 SER A C 1
ATOM 784 O O . SER A 1 102 ? 5.828 2.575 -6.088 1.00 97.06 102 SER A O 1
ATOM 786 N N . VAL A 1 103 ? 4.470 4.355 -6.347 1.00 97.56 103 VAL A N 1
ATOM 787 C CA . VAL A 1 103 ? 3.663 3.779 -7.433 1.00 97.56 103 VAL A CA 1
ATOM 788 C C . VAL A 1 103 ? 4.493 3.683 -8.711 1.00 97.56 103 VAL A C 1
ATOM 790 O O . VAL A 1 103 ? 4.512 2.632 -9.341 1.00 97.56 103 VAL A O 1
ATOM 793 N N . HIS A 1 104 ? 5.257 4.722 -9.052 1.00 96.38 104 HIS A N 1
ATOM 794 C CA . HIS A 1 104 ? 6.153 4.679 -10.211 1.00 96.38 104 HIS A CA 1
ATOM 795 C C . HIS A 1 104 ? 7.261 3.629 -10.071 1.00 96.38 104 HIS A C 1
ATOM 797 O O . HIS A 1 104 ? 7.545 2.909 -11.027 1.00 96.38 104 HIS A O 1
ATOM 803 N N . ILE A 1 105 ? 7.853 3.485 -8.879 1.00 95.75 105 ILE A N 1
ATOM 804 C CA . ILE A 1 105 ? 8.810 2.406 -8.595 1.00 95.75 105 ILE A CA 1
ATOM 805 C C . ILE A 1 105 ? 8.126 1.048 -8.766 1.00 95.75 105 ILE A C 1
ATOM 807 O O . ILE A 1 105 ? 8.716 0.130 -9.335 1.00 95.75 105 ILE A O 1
ATOM 811 N N . PHE A 1 106 ? 6.876 0.930 -8.302 1.00 97.00 106 PHE A N 1
ATOM 812 C CA . PHE A 1 106 ? 6.106 -0.299 -8.435 1.00 97.00 106 PHE A CA 1
ATOM 813 C C . PHE A 1 106 ? 5.844 -0.625 -9.894 1.00 97.00 106 PHE A C 1
ATOM 815 O O . PHE A 1 106 ? 5.973 -1.781 -10.235 1.00 97.00 106 PHE A O 1
ATOM 822 N N . GLU A 1 107 ? 5.503 0.334 -10.749 1.00 95.31 107 GLU A N 1
ATOM 823 C CA . GLU A 1 107 ? 5.190 0.094 -12.164 1.00 95.31 107 GLU A CA 1
ATOM 824 C C . GLU A 1 107 ? 6.444 -0.094 -13.036 1.00 95.31 107 GLU A C 1
ATOM 826 O O . GLU A 1 107 ? 6.391 -0.789 -14.050 1.00 95.31 107 GLU A O 1
ATOM 831 N N . GLY A 1 108 ? 7.576 0.488 -12.634 1.00 95.12 108 GLY A N 1
ATOM 832 C CA . GLY A 1 108 ? 8.847 0.409 -13.349 1.00 95.12 108 GLY A CA 1
ATOM 833 C C . GLY A 1 108 ? 9.625 -0.889 -13.123 1.00 95.12 108 GLY A C 1
ATOM 834 O O . GLY A 1 108 ? 9.321 -1.690 -12.235 1.00 95.12 108 GLY A O 1
ATOM 835 N N . THR A 1 109 ? 10.676 -1.076 -13.920 1.00 96.94 109 THR A N 1
ATOM 836 C CA . THR A 1 109 ? 11.617 -2.199 -13.807 1.00 96.94 109 THR A CA 1
ATOM 837 C C . THR A 1 109 ? 12.967 -1.698 -13.301 1.00 96.94 109 THR A C 1
ATOM 839 O O . THR A 1 109 ? 13.540 -0.761 -13.851 1.00 96.94 109 THR A O 1
ATOM 842 N N . HIS A 1 110 ? 13.463 -2.329 -12.242 1.00 96.38 110 HIS A N 1
ATOM 843 C CA . HIS A 1 110 ? 14.682 -1.985 -11.525 1.00 96.38 110 HIS A CA 1
ATOM 844 C C . HIS A 1 110 ? 15.472 -3.272 -11.288 1.00 96.38 110 HIS A C 1
ATOM 846 O O . HIS A 1 110 ? 15.017 -4.153 -10.566 1.00 96.38 110 HIS A O 1
ATOM 852 N N . GLU A 1 111 ? 16.641 -3.398 -11.907 1.00 94.06 111 GLU A N 1
ATOM 853 C CA . GLU A 1 111 ? 17.516 -4.564 -11.752 1.00 94.06 111 GLU A CA 1
ATOM 854 C C . GLU A 1 111 ? 18.922 -4.079 -11.410 1.00 94.06 111 GLU A C 1
ATOM 856 O O . GLU A 1 111 ? 19.798 -3.946 -12.262 1.00 94.06 111 GLU A O 1
ATOM 861 N N . ASN A 1 112 ? 19.110 -3.731 -10.141 1.00 92.94 112 ASN A N 1
ATOM 862 C CA . ASN A 1 112 ? 20.374 -3.235 -9.612 1.00 92.94 112 ASN A CA 1
ATOM 863 C C . ASN A 1 112 ? 20.676 -3.893 -8.246 1.00 92.94 112 ASN A C 1
ATOM 865 O O . ASN A 1 112 ? 19.828 -4.614 -7.713 1.00 92.94 112 ASN A O 1
ATOM 869 N N . PRO A 1 113 ? 21.872 -3.685 -7.662 1.00 91.94 113 PRO A N 1
ATOM 870 C CA . PRO A 1 113 ? 22.235 -4.306 -6.385 1.00 91.94 113 PRO A CA 1
ATOM 871 C C . PRO A 1 113 ? 21.324 -3.950 -5.198 1.00 91.94 113 PRO A C 1
ATOM 873 O O . PRO A 1 113 ? 21.320 -4.677 -4.208 1.00 91.94 113 PRO A O 1
ATOM 876 N N . GLU A 1 114 ? 20.570 -2.851 -5.274 1.00 89.62 114 GLU A N 1
ATOM 877 C CA . GLU A 1 114 ? 19.684 -2.383 -4.201 1.00 89.62 114 GLU A CA 1
ATOM 878 C C . GLU A 1 114 ? 18.260 -2.941 -4.333 1.00 89.62 114 GLU A C 1
ATOM 880 O O . GLU A 1 114 ? 17.600 -3.214 -3.327 1.00 89.62 114 GLU A O 1
ATOM 885 N N . LEU A 1 115 ? 17.778 -3.124 -5.565 1.00 94.56 115 LEU A N 1
ATOM 886 C CA . LEU A 1 115 ? 16.423 -3.569 -5.860 1.00 94.56 115 LEU A CA 1
ATOM 887 C C . LEU A 1 115 ? 16.394 -4.445 -7.118 1.00 94.56 115 LEU A C 1
ATOM 889 O O . LEU A 1 115 ? 16.773 -4.010 -8.205 1.00 94.56 115 LEU A O 1
ATOM 893 N N . ILE A 1 116 ? 15.857 -5.659 -6.959 1.00 95.06 116 ILE A N 1
ATOM 894 C CA . ILE A 1 116 ? 15.451 -6.534 -8.063 1.00 95.06 116 ILE A CA 1
ATOM 895 C C . ILE A 1 116 ? 13.923 -6.542 -8.114 1.00 95.06 116 ILE A C 1
ATOM 897 O O . ILE A 1 116 ? 13.246 -7.233 -7.349 1.00 95.06 116 ILE A O 1
ATOM 901 N N . TRP A 1 117 ? 13.380 -5.731 -9.010 1.00 97.75 117 TRP A N 1
ATOM 902 C CA . TRP A 1 117 ? 11.959 -5.518 -9.211 1.00 97.75 117 TRP A CA 1
ATOM 903 C C . TRP A 1 117 ? 11.653 -5.437 -10.703 1.00 97.75 117 TRP A C 1
ATOM 905 O O . TRP A 1 117 ? 11.930 -4.437 -11.352 1.00 97.75 117 TRP A O 1
ATOM 915 N N . ASN A 1 118 ? 11.081 -6.495 -11.255 1.00 97.12 118 ASN A N 1
ATOM 916 C CA . ASN A 1 118 ? 10.738 -6.600 -12.667 1.00 97.12 118 ASN A CA 1
ATOM 917 C C . ASN A 1 118 ? 9.321 -7.158 -12.825 1.00 97.12 118 ASN A C 1
ATOM 919 O O . ASN A 1 118 ? 8.648 -7.464 -11.838 1.00 97.12 118 ASN A O 1
ATOM 923 N N . ASP A 1 119 ? 8.881 -7.303 -14.069 1.00 97.12 119 ASP A N 1
ATOM 924 C CA . ASP A 1 119 ? 7.548 -7.774 -14.443 1.00 97.12 119 ASP A CA 1
ATOM 925 C C . ASP A 1 119 ? 7.157 -9.066 -13.707 1.00 97.12 119 ASP A C 1
ATOM 927 O O . ASP A 1 119 ? 6.067 -9.141 -13.146 1.00 97.12 119 ASP A O 1
ATOM 931 N N . ASN A 1 120 ? 8.077 -10.030 -13.599 1.00 97.00 120 ASN A N 1
ATOM 932 C CA . ASN A 1 120 ? 7.840 -11.296 -12.903 1.00 97.00 120 ASN A CA 1
ATOM 933 C C . ASN A 1 120 ? 7.645 -11.108 -11.386 1.00 97.00 120 ASN A C 1
ATOM 935 O O . ASN A 1 120 ? 6.733 -11.690 -10.798 1.00 97.00 120 ASN A O 1
ATOM 939 N N . SER A 1 121 ? 8.465 -10.275 -10.732 1.00 97.06 121 SER A N 1
ATOM 940 C CA . SER A 1 121 ? 8.270 -9.940 -9.311 1.00 97.06 121 SER A CA 1
ATOM 941 C C . SER A 1 121 ? 6.927 -9.242 -9.076 1.00 97.06 121 SER A C 1
ATOM 943 O O . SER A 1 121 ? 6.208 -9.589 -8.134 1.00 97.06 121 SER A O 1
ATOM 945 N N . ARG A 1 122 ? 6.559 -8.298 -9.954 1.00 97.19 122 ARG A N 1
ATOM 946 C CA . ARG A 1 122 ? 5.275 -7.581 -9.899 1.00 97.19 122 ARG A CA 1
ATOM 947 C C . ARG A 1 122 ? 4.095 -8.520 -10.049 1.00 97.19 122 ARG A C 1
ATOM 949 O O . ARG A 1 122 ? 3.172 -8.474 -9.236 1.00 97.19 122 ARG A O 1
ATOM 956 N N . GLU A 1 123 ? 4.127 -9.361 -11.075 1.00 97.75 123 GLU A N 1
ATOM 957 C CA . GLU A 1 123 ? 3.074 -10.322 -11.383 1.00 97.75 123 GLU A CA 1
ATOM 958 C C . GLU A 1 123 ? 2.898 -11.322 -10.242 1.00 97.75 123 GLU A C 1
ATOM 960 O O . GLU A 1 123 ? 1.772 -11.560 -9.804 1.00 97.75 123 GLU A O 1
ATOM 965 N N . LYS A 1 124 ? 4.000 -11.835 -9.683 1.00 97.62 124 LYS A N 1
ATOM 966 C CA . LYS A 1 124 ? 3.960 -12.767 -8.554 1.00 97.62 124 LYS A CA 1
ATOM 967 C C . LYS A 1 124 ? 3.266 -12.166 -7.333 1.00 97.62 124 LYS A C 1
ATOM 969 O O . LYS A 1 124 ? 2.381 -12.806 -6.765 1.00 97.62 124 LYS A O 1
ATOM 974 N N . VAL A 1 125 ? 3.636 -10.947 -6.930 1.00 97.31 125 VAL A N 1
ATOM 975 C CA . VAL A 1 125 ? 3.005 -10.268 -5.782 1.00 97.31 125 VAL A CA 1
ATOM 976 C C . VAL A 1 125 ? 1.538 -9.964 -6.076 1.00 97.31 125 VAL A C 1
ATOM 978 O O . VAL A 1 125 ? 0.672 -10.267 -5.259 1.00 97.31 125 VAL A O 1
ATOM 981 N N . SER A 1 126 ? 1.251 -9.426 -7.261 1.00 97.38 126 SER A N 1
ATOM 982 C CA . SER A 1 126 ? -0.101 -9.063 -7.699 1.00 97.38 126 SER A CA 1
ATOM 983 C C . SER A 1 126 ? -1.047 -10.268 -7.729 1.00 97.38 126 SER A C 1
ATOM 985 O O . SER A 1 126 ? -2.191 -10.168 -7.283 1.00 97.38 126 SER A O 1
ATOM 987 N N . THR A 1 127 ? -0.560 -11.415 -8.206 1.00 97.50 127 THR A N 1
ATOM 988 C CA . THR A 1 127 ? -1.315 -12.674 -8.260 1.00 97.50 127 THR A CA 1
ATOM 989 C C . THR A 1 127 ? -1.518 -13.248 -6.864 1.00 97.50 127 THR A C 1
ATOM 991 O O . THR A 1 127 ? -2.660 -13.466 -6.474 1.00 97.50 127 THR A O 1
ATOM 994 N N . THR A 1 128 ? -0.449 -13.366 -6.067 1.00 97.31 128 THR A N 1
ATOM 995 C CA . THR A 1 128 ? -0.522 -13.883 -4.686 1.00 97.31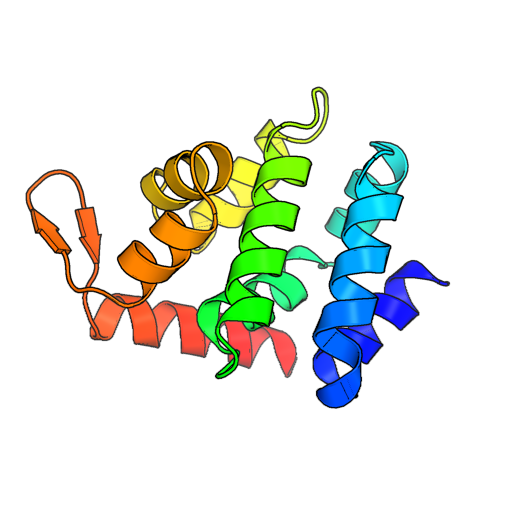 128 THR A CA 1
ATOM 996 C C . THR A 1 128 ? -1.530 -13.090 -3.850 1.00 97.31 128 THR A C 1
ATOM 998 O O . THR A 1 128 ? -2.385 -13.662 -3.183 1.00 97.31 128 THR A O 1
ATOM 1001 N N . VAL A 1 129 ? -1.469 -11.755 -3.896 1.00 96.62 129 VAL A N 1
ATOM 1002 C CA . VAL A 1 129 ? -2.392 -10.894 -3.141 1.00 96.62 129 VAL A CA 1
ATOM 1003 C C . VAL A 1 129 ? -3.834 -11.069 -3.616 1.00 96.62 129 VAL A C 1
ATOM 1005 O O . VAL A 1 129 ? -4.747 -11.086 -2.793 1.00 96.62 129 VAL A O 1
ATOM 1008 N N . ARG A 1 130 ? -4.053 -11.222 -4.928 1.00 95.00 130 ARG A N 1
ATOM 1009 C CA . ARG A 1 130 ? -5.393 -11.440 -5.479 1.00 95.00 130 ARG A CA 1
ATOM 1010 C C . ARG A 1 130 ? -5.971 -12.793 -5.068 1.00 95.00 130 ARG A C 1
ATOM 1012 O O . ARG A 1 130 ? -7.152 -12.854 -4.752 1.00 95.00 130 ARG A O 1
ATOM 1019 N N . GLU A 1 131 ? -5.167 -13.850 -5.048 1.00 94.94 131 GLU A N 1
ATOM 1020 C CA . GLU A 1 131 ? -5.597 -15.178 -4.589 1.00 94.94 131 GLU A CA 1
ATOM 1021 C C . GLU A 1 131 ? -6.007 -15.146 -3.113 1.00 94.94 131 GLU A C 1
ATOM 1023 O O . GLU A 1 131 ? -7.089 -15.609 -2.768 1.00 94.94 131 GLU A O 1
ATOM 1028 N N . MET A 1 132 ? -5.230 -14.463 -2.265 1.00 93.56 132 MET A N 1
ATOM 1029 C CA . MET A 1 132 ? -5.558 -14.271 -0.844 1.00 93.56 132 MET A CA 1
ATOM 1030 C C . MET A 1 132 ? -6.846 -13.467 -0.590 1.00 93.56 132 MET A C 1
ATOM 1032 O O . MET A 1 132 ? -7.325 -13.436 0.539 1.00 93.56 132 MET A O 1
ATOM 1036 N N . MET A 1 133 ? -7.375 -12.766 -1.596 1.00 84.94 133 MET A N 1
ATOM 1037 C CA . MET A 1 133 ? -8.651 -12.044 -1.510 1.00 84.94 133 MET A CA 1
ATOM 1038 C C . MET A 1 133 ? -9.859 -12.912 -1.888 1.00 84.94 133 MET A C 1
ATOM 1040 O O . MET A 1 133 ? -10.990 -12.503 -1.628 1.00 84.94 133 MET A O 1
ATOM 1044 N N . LEU A 1 134 ? -9.632 -14.050 -2.552 1.00 72.19 134 LEU A N 1
ATOM 1045 C CA . LEU A 1 134 ? -10.674 -14.970 -3.020 1.00 72.19 134 LEU A CA 1
ATOM 1046 C C . LEU A 1 134 ? -10.941 -16.119 -2.033 1.00 72.19 134 LEU A C 1
ATOM 1048 O O . LEU A 1 134 ? -11.970 -16.784 -2.160 1.00 72.19 134 LEU A O 1
ATOM 1052 N N . GLU A 1 135 ? -10.032 -16.334 -1.079 1.00 56.19 135 GLU A N 1
ATOM 1053 C CA . GLU A 1 135 ? -10.149 -17.277 0.046 1.00 56.19 135 GLU A CA 1
ATOM 1054 C C . GLU A 1 135 ? -10.822 -16.642 1.275 1.00 56.19 135 GLU A C 1
ATOM 1056 O O . GLU A 1 135 ? -11.645 -17.341 1.913 1.00 56.19 135 GLU A O 1
#

Secondary structure (DSSP, 8-state):
-HHHHHHHHHHH-GGGHHHHHHHHHHHTTSHHHHHHHHHTTHHHHHHHHHHH-S-HHHHHHHHHHHHHHHT-TTTHHHHHHHHTTTS-HHHHHHHHH-HHHHHHHHHS-EESSS-EE-HHHHHHHHHHHHHTTT-

Radius of gyration: 13.96 Å; chains: 1; bounding box: 41×28×33 Å

Sequence (135 aa):
MVLSSLLSLLHSLPTSRQLVLATLYALTSSTKIIKEAMAKGALIYLLDMFCNSTHPQVRTQTAELFAKMITDKLIGPKVRIALMKFLPGVFMDAMRDNPEASVHIFEGTHENPELIWNDNSREKVSTTVREMMLE

pLDDT: mean 95.6, std 5.3, range [56.19, 98.69]

Organism: Aquarana catesbeiana (NCBI:txid8400)